Protein AF-A0A0S9CKX1-F1 (afdb_monomer_lite)

pLDDT: mean 71.21, std 26.25, range [28.31, 98.19]

Secondary structure (DSSP, 8-state):
---GGGG--S-TT--TT--S-EEEEEEEE--TTEEEEEEEEEE--EEEEPPPTT----EEE--EEEEEEEEEEEEETTEEEEEEE--TT-PPEEEEESSTTSEEEEEPPP--EEEEEEE----SS--------------------------------------------------

Radius of gyration: 24.84 Å; chains: 1; bounding box: 50×32×71 Å

Structure (mmCIF, N/CA/C/O backbone):
data_AF-A0A0S9CKX1-F1
#
_entry.id   AF-A0A0S9CKX1-F1
#
loop_
_atom_site.group_PDB
_atom_site.id
_atom_site.type_symbol
_atom_site.label_atom_id
_atom_site.label_alt_id
_atom_site.label_comp_id
_atom_site.label_asym_id
_atom_site.label_entity_id
_atom_site.label_seq_id
_atom_site.pdbx_PDB_ins_code
_atom_site.Cartn_x
_atom_site.Cartn_y
_atom_site.Cartn_z
_atom_site.occupancy
_atom_site.B_iso_or_equiv
_atom_site.auth_seq_id
_atom_site.auth_comp_id
_atom_site.auth_asym_id
_atom_site.auth_atom_id
_atom_site.pdbx_PDB_model_num
ATOM 1 N N . MET A 1 1 ? -3.443 -0.792 -23.892 1.00 41.38 1 MET A N 1
ATOM 2 C CA . MET A 1 1 ? -2.728 -0.744 -22.600 1.00 41.38 1 MET A CA 1
ATOM 3 C C . MET A 1 1 ? -1.331 -0.224 -22.899 1.00 41.38 1 MET A C 1
ATOM 5 O O . MET A 1 1 ? -0.577 -0.918 -23.564 1.00 41.38 1 MET A O 1
ATOM 9 N N . VAL A 1 2 ? -1.043 1.040 -22.588 1.00 37.69 2 VAL A N 1
ATOM 10 C CA . VAL A 1 2 ? 0.274 1.639 -22.865 1.00 37.69 2 VAL A CA 1
ATOM 11 C C . VAL A 1 2 ? 1.212 1.205 -21.734 1.00 37.69 2 VAL A C 1
ATOM 13 O O . VAL A 1 2 ? 0.829 1.389 -20.577 1.00 37.69 2 VAL A O 1
ATOM 16 N N . PRO A 1 3 ? 2.386 0.607 -22.008 1.00 50.31 3 PRO A N 1
ATOM 17 C CA . PRO A 1 3 ? 3.330 0.259 -20.951 1.00 50.31 3 PRO A CA 1
ATOM 18 C C . PRO A 1 3 ? 3.722 1.536 -20.203 1.00 50.31 3 PRO A C 1
ATOM 20 O O . PRO A 1 3 ? 4.091 2.535 -20.821 1.00 50.31 3 PRO A O 1
ATOM 23 N N . ALA A 1 4 ? 3.613 1.528 -18.874 1.00 52.41 4 ALA A N 1
ATOM 24 C CA . ALA A 1 4 ? 3.772 2.724 -18.051 1.00 52.41 4 ALA A CA 1
ATOM 25 C C . ALA A 1 4 ? 5.171 3.368 -18.176 1.00 52.41 4 ALA A C 1
ATOM 27 O O . ALA A 1 4 ? 5.294 4.573 -17.946 1.00 52.41 4 ALA A O 1
ATOM 28 N N . ALA A 1 5 ? 6.185 2.620 -18.644 1.00 53.00 5 ALA A N 1
ATOM 29 C CA . ALA A 1 5 ? 7.501 3.163 -18.986 1.00 53.00 5 ALA A CA 1
ATOM 30 C C . ALA A 1 5 ? 7.530 4.115 -20.189 1.00 53.00 5 ALA A C 1
ATOM 32 O O . ALA A 1 5 ? 8.482 4.881 -20.326 1.00 53.00 5 ALA A O 1
ATOM 33 N N . ALA A 1 6 ? 6.482 4.158 -21.016 1.00 49.47 6 ALA A N 1
ATOM 34 C CA . ALA A 1 6 ? 6.369 5.154 -22.082 1.00 49.47 6 ALA A CA 1
ATOM 35 C C . ALA A 1 6 ? 6.191 6.591 -21.546 1.00 49.47 6 ALA A C 1
ATOM 37 O O . ALA A 1 6 ? 6.355 7.549 -22.297 1.00 49.47 6 ALA A O 1
ATOM 38 N N . ASN A 1 7 ? 5.895 6.761 -20.248 1.00 48.97 7 ASN A N 1
ATOM 39 C CA . ASN A 1 7 ? 5.789 8.077 -19.611 1.00 48.97 7 ASN A CA 1
ATOM 40 C C . ASN A 1 7 ? 7.145 8.667 -19.177 1.00 48.97 7 ASN A C 1
ATOM 42 O O . ASN A 1 7 ? 7.184 9.832 -18.773 1.00 48.97 7 ASN A O 1
ATOM 46 N N . PHE A 1 8 ? 8.257 7.927 -19.313 1.00 59.06 8 PHE A N 1
ATOM 47 C CA . PHE A 1 8 ? 9.616 8.497 -19.280 1.00 59.06 8 PHE A CA 1
ATOM 48 C C . PHE A 1 8 ? 9.973 9.041 -20.659 1.00 59.06 8 PHE A C 1
ATOM 50 O O . PHE A 1 8 ? 10.946 8.623 -21.284 1.00 59.06 8 PHE A O 1
ATOM 57 N N . ALA A 1 9 ? 9.153 9.955 -21.172 1.00 44.75 9 ALA A N 1
ATOM 58 C CA . ALA A 1 9 ? 9.460 10.670 -22.397 1.00 44.75 9 ALA A CA 1
ATOM 59 C C . ALA A 1 9 ? 10.650 11.620 -22.152 1.00 44.75 9 ALA A C 1
ATOM 61 O O . ALA A 1 9 ? 10.478 12.787 -21.823 1.00 44.75 9 ALA A O 1
ATOM 62 N N . GLY A 1 10 ? 11.862 11.068 -22.269 1.00 45.47 10 GLY A N 1
ATOM 63 C CA . GLY A 1 10 ? 13.012 11.681 -22.934 1.00 45.47 10 GLY A CA 1
ATOM 64 C C . GLY A 1 10 ? 13.430 13.089 -22.510 1.00 45.47 10 GLY A C 1
ATOM 65 O O . GLY A 1 10 ? 13.439 13.988 -23.343 1.00 45.47 10 GLY A O 1
ATOM 66 N N . GLY A 1 11 ? 13.883 13.264 -21.270 1.00 50.59 11 GLY A N 1
ATOM 67 C CA . GLY A 1 11 ? 14.619 14.458 -20.846 1.00 50.59 11 GLY A CA 1
ATOM 68 C C . GLY A 1 11 ? 15.862 14.074 -20.051 1.00 50.59 11 GLY A C 1
ATOM 69 O O . GLY A 1 11 ? 15.882 13.026 -19.413 1.00 50.59 11 GLY A O 1
ATOM 70 N N . ARG A 1 12 ? 16.891 14.927 -20.054 1.00 53.19 12 ARG A N 1
ATOM 71 C CA . ARG A 1 12 ? 18.154 14.768 -19.300 1.00 53.19 12 ARG A CA 1
ATOM 72 C C . ARG A 1 12 ? 17.971 14.775 -17.763 1.00 53.19 12 ARG A C 1
ATOM 74 O O . ARG A 1 12 ? 18.962 14.780 -17.043 1.00 53.19 12 ARG A O 1
ATOM 81 N N . ASP A 1 13 ? 16.727 14.699 -17.289 1.00 61.84 13 ASP A N 1
ATOM 82 C CA . ASP A 1 13 ? 16.288 15.038 -15.933 1.00 61.84 13 ASP A CA 1
ATOM 83 C C . ASP A 1 13 ? 15.559 13.880 -15.221 1.00 61.84 13 ASP A C 1
ATOM 85 O O . ASP A 1 13 ? 14.983 14.063 -14.152 1.00 61.84 13 ASP A O 1
ATOM 89 N N . THR A 1 14 ? 15.543 12.668 -15.789 1.00 72.44 14 THR A N 1
ATOM 90 C CA . THR A 1 14 ? 14.959 11.503 -15.101 1.00 72.44 14 THR A CA 1
ATOM 91 C C . THR A 1 14 ? 15.923 10.968 -14.045 1.00 72.44 14 THR A C 1
ATOM 93 O O . THR A 1 14 ? 16.964 10.400 -14.388 1.00 72.44 14 THR A O 1
ATOM 96 N N . LEU A 1 15 ? 15.563 11.114 -12.770 1.00 81.31 15 LEU A N 1
ATOM 97 C CA . LEU A 1 15 ? 16.312 10.550 -11.650 1.00 81.31 15 LEU A CA 1
ATOM 98 C C . LEU A 1 15 ? 15.920 9.076 -11.429 1.00 81.31 15 LEU A C 1
ATOM 100 O O . LEU A 1 15 ? 14.732 8.783 -11.258 1.00 81.31 15 LEU A O 1
ATOM 104 N N . PRO A 1 16 ? 16.888 8.140 -11.402 1.00 86.19 16 PRO A N 1
ATOM 105 C CA . PRO A 1 16 ? 16.621 6.751 -11.049 1.00 86.19 16 PRO A CA 1
ATOM 106 C C . PRO A 1 16 ? 16.014 6.619 -9.650 1.00 86.19 16 PRO A C 1
ATOM 108 O O . PRO A 1 16 ? 16.373 7.352 -8.732 1.00 86.19 16 PRO A O 1
ATOM 111 N N . GLY A 1 17 ? 15.096 5.670 -9.486 1.00 85.50 17 GLY A N 1
ATOM 112 C CA . GLY A 1 17 ? 14.410 5.404 -8.222 1.00 85.50 17 GLY A CA 1
ATOM 113 C C . GLY A 1 17 ? 13.284 6.388 -7.886 1.00 85.50 17 GLY A C 1
ATOM 114 O O . GLY A 1 17 ? 12.612 6.206 -6.870 1.00 85.50 17 GLY A O 1
ATOM 115 N N . VAL A 1 18 ? 13.006 7.388 -8.731 1.00 86.81 18 VAL A N 1
ATOM 116 C CA . VAL A 1 18 ? 11.965 8.398 -8.480 1.00 86.81 18 VAL A CA 1
ATOM 117 C C . VAL A 1 18 ? 10.840 8.282 -9.505 1.00 86.81 18 VAL A C 1
ATOM 119 O O . VAL A 1 18 ? 11.072 8.262 -10.713 1.00 86.81 18 VAL A O 1
ATOM 122 N N . SER A 1 19 ? 9.604 8.210 -9.016 1.00 86.50 19 SER A N 1
ATOM 123 C CA . SER A 1 19 ? 8.413 8.202 -9.867 1.00 86.50 19 SER A CA 1
ATOM 124 C C . SER A 1 19 ? 7.926 9.606 -10.136 1.00 86.50 19 SER A C 1
ATOM 126 O O . SER A 1 19 ? 7.945 10.455 -9.251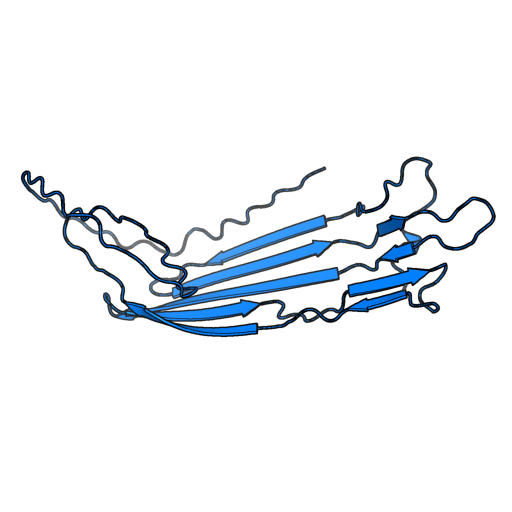 1.00 86.50 19 SER A O 1
ATOM 128 N N . LYS A 1 20 ? 7.407 9.822 -11.346 1.00 84.75 20 LYS A N 1
ATOM 129 C CA . LYS A 1 20 ? 6.845 11.115 -11.747 1.00 84.75 20 LYS A CA 1
ATOM 130 C C . LYS A 1 20 ? 5.623 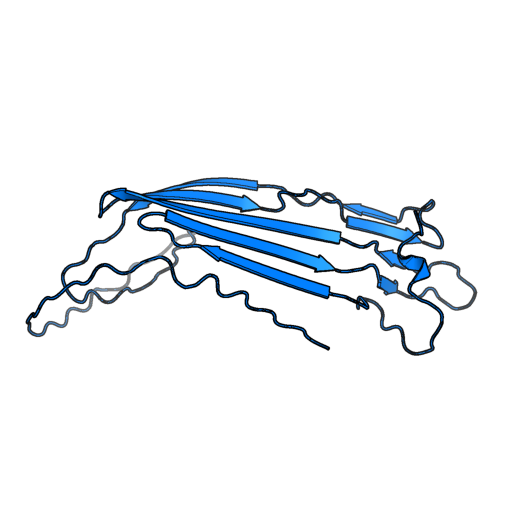11.508 -10.911 1.00 84.75 20 LYS A C 1
ATOM 132 O O . LYS A 1 20 ? 5.418 12.680 -10.632 1.00 84.75 20 LYS A O 1
ATOM 137 N N . TYR A 1 21 ? 4.816 10.520 -10.532 1.00 87.56 21 TYR A N 1
ATOM 138 C CA . TYR A 1 21 ? 3.643 10.690 -9.679 1.00 87.56 21 TYR A CA 1
ATOM 139 C C . TYR A 1 21 ? 3.665 9.668 -8.548 1.00 87.56 21 TYR A C 1
ATOM 141 O O . TYR A 1 21 ? 3.832 8.469 -8.805 1.00 87.56 21 TYR A O 1
ATOM 149 N N . SER A 1 22 ? 3.447 10.146 -7.329 1.00 90.25 22 SER A N 1
ATOM 150 C CA . SER A 1 22 ? 3.253 9.335 -6.130 1.00 90.25 22 SER A CA 1
ATOM 151 C C . SER A 1 22 ? 2.120 9.949 -5.316 1.00 90.25 22 SER A C 1
ATOM 153 O O . SER A 1 22 ? 2.037 11.171 -5.208 1.00 90.25 22 SER A O 1
ATOM 155 N N . PHE A 1 23 ? 1.243 9.111 -4.773 1.00 92.44 23 PHE A N 1
ATOM 156 C CA . PHE A 1 23 ? 0.097 9.533 -3.977 1.00 92.44 23 PHE A CA 1
ATOM 157 C C . PHE A 1 23 ? 0.010 8.692 -2.706 1.00 92.44 23 PHE A C 1
ATOM 159 O O . PHE A 1 23 ? 0.206 7.477 -2.739 1.00 92.44 23 PHE A O 1
ATOM 166 N N . ASP A 1 24 ? -0.320 9.350 -1.603 1.00 95.06 24 ASP A N 1
ATOM 167 C CA . ASP A 1 24 ? -0.664 8.731 -0.329 1.00 95.06 24 ASP A CA 1
ATOM 168 C C . ASP A 1 24 ? -2.049 9.249 0.055 1.00 95.06 24 ASP A C 1
ATOM 170 O O . ASP A 1 24 ? -2.264 10.458 0.163 1.00 95.06 24 ASP A O 1
ATOM 174 N N . VAL A 1 25 ? -3.012 8.337 0.150 1.00 97.00 25 VAL A N 1
ATOM 175 C CA . VAL A 1 25 ? -4.401 8.662 0.455 1.00 97.00 25 VAL A CA 1
ATOM 176 C C . VAL A 1 25 ? -4.806 7.904 1.702 1.00 97.00 25 VAL A C 1
ATOM 178 O O . VAL A 1 25 ? -4.915 6.679 1.684 1.00 97.00 25 VAL A O 1
ATOM 181 N N . ILE A 1 26 ? -5.091 8.640 2.774 1.00 97.50 26 ILE A N 1
ATOM 182 C CA . ILE A 1 26 ? -5.569 8.068 4.032 1.00 97.50 26 ILE A CA 1
ATOM 183 C C . ILE A 1 26 ? -6.985 8.564 4.300 1.00 97.50 26 ILE A C 1
ATOM 185 O O . ILE A 1 26 ? -7.251 9.766 4.324 1.00 97.50 26 ILE A O 1
ATOM 189 N N . GLY A 1 27 ? -7.888 7.614 4.514 1.00 96.56 27 GLY A N 1
ATOM 190 C CA . GLY A 1 27 ? -9.230 7.845 5.022 1.00 96.56 27 GLY A CA 1
ATOM 191 C C . GLY A 1 27 ? -9.331 7.366 6.463 1.00 96.56 27 GLY A C 1
ATOM 192 O O . GLY A 1 27 ? -8.877 6.270 6.786 1.00 96.56 27 GLY A O 1
ATOM 193 N N . LEU A 1 28 ? -9.944 8.179 7.318 1.00 96.75 28 LEU A N 1
ATOM 194 C CA . LEU A 1 28 ? -10.298 7.817 8.686 1.00 96.75 28 LEU A CA 1
ATOM 195 C C . LEU A 1 28 ? -11.770 8.157 8.911 1.00 96.75 28 LEU A C 1
ATOM 197 O O . LEU A 1 28 ? -12.228 9.242 8.543 1.00 96.75 28 LEU A O 1
ATOM 201 N N . CYS A 1 29 ? -12.506 7.228 9.504 1.00 93.75 29 CYS A N 1
ATOM 202 C CA . CYS A 1 29 ? -13.899 7.396 9.881 1.00 93.75 29 CYS A CA 1
ATOM 203 C C . CYS A 1 29 ? -14.108 6.841 11.286 1.00 93.75 29 CYS A C 1
ATOM 205 O O . CYS A 1 29 ? -13.738 5.704 11.558 1.00 93.75 29 CYS A O 1
ATOM 207 N N . GLU A 1 30 ? -14.754 7.620 12.150 1.00 95.69 30 GLU A N 1
ATOM 208 C CA . GLU A 1 30 ? -15.022 7.233 13.542 1.00 95.69 30 GLU A CA 1
ATOM 209 C C . GLU A 1 30 ? -16.516 7.376 13.876 1.00 95.69 30 GLU A C 1
ATOM 211 O O . GLU A 1 30 ? -16.927 8.311 14.572 1.00 95.69 30 GLU A O 1
ATOM 216 N N . PRO A 1 31 ? -17.392 6.527 13.304 1.00 90.81 31 PRO A N 1
ATOM 217 C CA . PRO A 1 31 ? -18.810 6.578 13.616 1.00 90.81 31 PRO A CA 1
ATOM 218 C C . PRO A 1 31 ? -19.109 5.865 14.944 1.00 90.81 31 PRO A C 1
ATOM 220 O O . PRO A 1 31 ? -19.153 4.637 15.021 1.00 90.81 31 PRO A O 1
ATOM 223 N N . GLY A 1 32 ? -19.401 6.649 15.985 1.00 92.69 32 GLY A N 1
ATOM 224 C CA . GLY A 1 32 ? -19.864 6.132 17.275 1.00 92.69 32 GLY A CA 1
ATOM 225 C C . GLY A 1 32 ? -18.828 5.205 17.931 1.00 92.69 32 GLY A C 1
ATOM 226 O O . GLY A 1 32 ? -17.729 5.669 18.217 1.00 92.69 32 GLY A O 1
ATOM 227 N N . PRO A 1 33 ? -19.149 3.923 18.197 1.00 94.56 33 PRO A N 1
ATOM 228 C CA . PRO A 1 33 ? -18.215 2.975 18.810 1.00 94.56 33 PRO A CA 1
ATOM 229 C C . PRO A 1 33 ? -17.189 2.382 17.830 1.00 94.56 33 PRO A C 1
ATOM 231 O O . PRO A 1 33 ? -16.350 1.590 18.254 1.00 94.56 33 PRO A O 1
ATOM 234 N N . ALA A 1 34 ? -17.267 2.700 16.534 1.00 94.62 34 ALA A N 1
ATOM 235 C CA . ALA A 1 34 ? -16.381 2.153 15.512 1.00 94.62 34 ALA A CA 1
ATOM 236 C C . ALA A 1 34 ? -15.307 3.163 15.089 1.00 94.62 34 ALA A C 1
ATOM 238 O O . ALA A 1 34 ? -15.585 4.356 14.976 1.00 94.62 34 ALA A O 1
ATOM 239 N N . SER A 1 35 ? -14.112 2.669 14.767 1.00 96.44 35 SER A N 1
ATOM 240 C CA . SER A 1 35 ? -13.060 3.417 14.073 1.00 96.44 35 SER A CA 1
ATOM 241 C C . SER A 1 35 ? -12.573 2.600 12.883 1.00 96.44 35 SER A C 1
ATOM 243 O O . SER A 1 35 ? -12.375 1.393 12.987 1.00 96.44 35 SER A O 1
ATOM 245 N N . VAL A 1 36 ? -12.425 3.233 11.726 1.00 97.44 36 VAL A N 1
ATOM 246 C CA . VAL A 1 36 ? -11.958 2.595 10.494 1.00 97.44 36 VAL A CA 1
ATOM 247 C C . VAL A 1 36 ? -10.953 3.509 9.819 1.00 97.44 36 VAL A C 1
ATOM 249 O O . VAL A 1 36 ? -11.235 4.679 9.561 1.00 97.44 36 VAL A O 1
ATOM 252 N N . ARG A 1 37 ? -9.797 2.951 9.475 1.00 97.81 37 ARG A N 1
ATOM 253 C CA . ARG A 1 37 ? -8.731 3.587 8.714 1.00 97.81 37 ARG A CA 1
ATOM 254 C C . ARG A 1 37 ? -8.439 2.784 7.456 1.00 97.81 37 ARG A C 1
ATOM 256 O O . ARG A 1 37 ? -8.230 1.576 7.508 1.00 97.81 37 ARG A O 1
ATOM 263 N N . LEU A 1 38 ? -8.356 3.487 6.337 1.00 97.62 38 LEU A N 1
ATOM 264 C CA . LEU A 1 38 ? -7.881 2.972 5.060 1.00 97.62 38 LEU A CA 1
ATOM 265 C C . LEU A 1 38 ? -6.685 3.805 4.620 1.00 97.62 38 LEU A C 1
ATOM 267 O O . LEU A 1 38 ? -6.749 5.031 4.663 1.00 97.62 38 LEU A O 1
A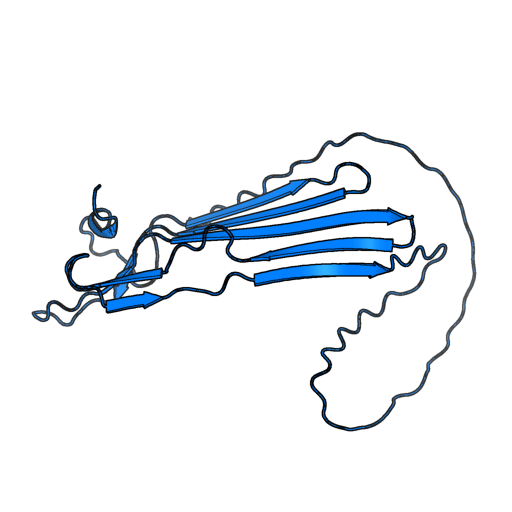TOM 271 N N . ALA A 1 39 ? -5.608 3.158 4.195 1.00 98.12 39 ALA A N 1
ATOM 272 C CA . ALA A 1 39 ? -4.422 3.825 3.670 1.00 98.12 39 ALA A CA 1
ATOM 273 C C . ALA A 1 39 ? -4.072 3.234 2.306 1.00 98.12 39 ALA A C 1
ATOM 275 O O . ALA A 1 39 ? -3.852 2.031 2.194 1.00 98.12 39 ALA A O 1
ATOM 276 N N . TYR A 1 40 ? -4.050 4.069 1.269 1.00 96.62 40 TYR A N 1
ATOM 277 C CA . TYR A 1 40 ? -3.674 3.684 -0.082 1.00 96.62 40 TYR A CA 1
ATOM 278 C C . TYR A 1 40 ? -2.436 4.448 -0.535 1.00 96.62 40 TYR A C 1
ATOM 280 O O . TYR A 1 40 ? -2.470 5.664 -0.722 1.00 96.62 40 TYR A O 1
ATOM 288 N N . ASN A 1 41 ? -1.355 3.714 -0.766 1.00 95.81 41 ASN A N 1
ATOM 289 C CA . ASN A 1 41 ? -0.118 4.242 -1.314 1.00 95.81 41 ASN A CA 1
ATOM 290 C C . ASN A 1 41 ? -0.004 3.833 -2.773 1.00 95.81 41 ASN A C 1
ATOM 292 O O . ASN A 1 41 ? -0.047 2.647 -3.089 1.00 95.81 41 ASN A O 1
ATOM 296 N N . TYR A 1 42 ? 0.179 4.800 -3.662 1.00 94.56 42 TYR A N 1
ATOM 297 C CA . TYR A 1 42 ? 0.386 4.557 -5.080 1.00 94.56 42 TYR A CA 1
ATOM 298 C C . TYR A 1 42 ? 1.643 5.249 -5.572 1.00 94.56 42 TYR A C 1
ATOM 300 O O . TYR A 1 42 ? 1.922 6.403 -5.247 1.00 94.56 42 TYR A O 1
ATOM 308 N N . ARG A 1 43 ? 2.357 4.558 -6.449 1.00 92.12 43 ARG A N 1
ATOM 309 C CA . ARG A 1 43 ? 3.513 5.090 -7.145 1.00 92.12 43 ARG A CA 1
ATOM 310 C C . ARG A 1 43 ? 3.416 4.707 -8.613 1.00 92.12 43 ARG A C 1
ATOM 312 O O . ARG A 1 43 ? 3.232 3.540 -8.951 1.00 92.12 43 ARG A O 1
ATOM 319 N N . SER A 1 44 ? 3.524 5.699 -9.492 1.00 90.12 44 SER A N 1
ATOM 320 C CA . SER A 1 44 ? 3.626 5.456 -10.935 1.00 90.12 44 SER A CA 1
ATOM 321 C C . SER A 1 44 ? 4.935 4.739 -11.271 1.00 90.12 44 SER A C 1
ATOM 323 O O . SER A 1 44 ? 5.829 4.652 -10.433 1.00 90.12 44 SER A O 1
ATOM 325 N N . ALA A 1 45 ? 5.060 4.227 -12.493 1.00 89.25 45 ALA A N 1
ATOM 326 C CA . ALA A 1 45 ? 6.303 3.621 -12.955 1.00 89.25 45 ALA A CA 1
ATOM 327 C C . ALA A 1 45 ? 7.509 4.558 -12.746 1.00 89.25 45 ALA A C 1
ATOM 329 O O . ALA A 1 45 ? 7.361 5.785 -12.661 1.00 89.25 45 ALA A O 1
ATOM 330 N N . ASN A 1 46 ? 8.715 3.998 -12.792 1.00 87.31 46 ASN A N 1
ATOM 331 C CA . ASN A 1 46 ? 9.969 4.756 -12.804 1.00 87.31 46 ASN A CA 1
ATOM 332 C C . ASN A 1 46 ? 11.088 4.005 -13.533 1.00 87.31 46 ASN A C 1
ATOM 334 O O . ASN A 1 46 ? 11.015 2.799 -13.764 1.00 87.31 46 ASN A O 1
ATOM 338 N N . VAL A 1 47 ? 12.164 4.730 -13.830 1.00 88.94 47 VAL A N 1
ATOM 339 C CA . VAL A 1 47 ? 13.470 4.127 -14.111 1.00 88.94 47 VAL A CA 1
ATOM 340 C C . VAL A 1 47 ? 14.116 3.781 -12.772 1.00 88.94 47 VAL A C 1
ATOM 342 O O . VAL A 1 47 ? 14.176 4.639 -11.894 1.00 88.94 47 VAL A O 1
ATOM 345 N N . ASP A 1 48 ? 14.599 2.556 -12.590 1.00 87.06 48 ASP A N 1
ATOM 346 C CA . ASP A 1 48 ? 15.331 2.157 -11.375 1.00 87.06 48 ASP A CA 1
ATOM 347 C C . ASP A 1 48 ? 16.836 2.356 -11.516 1.00 87.06 48 ASP A C 1
ATOM 349 O O . ASP A 1 48 ? 17.526 2.643 -10.542 1.00 87.06 48 ASP A O 1
ATOM 353 N N . GLY A 1 49 ? 17.355 2.230 -12.737 1.00 84.62 49 GLY A N 1
ATOM 354 C CA . GLY A 1 49 ? 18.773 2.404 -13.016 1.00 84.62 49 GLY A CA 1
ATOM 355 C C . GLY A 1 49 ? 19.069 2.400 -14.507 1.00 84.62 49 GLY A C 1
ATOM 356 O O . GLY A 1 49 ? 18.423 1.691 -15.280 1.00 84.62 49 GLY A O 1
ATOM 357 N N . PHE A 1 50 ? 20.063 3.189 -14.907 1.00 83.00 50 PHE A N 1
ATOM 358 C CA . PHE A 1 50 ? 20.542 3.223 -16.284 1.00 83.00 50 PHE A CA 1
ATOM 359 C C . PHE A 1 50 ? 21.593 2.141 -16.524 1.00 83.00 50 PHE A C 1
ATOM 361 O O . PHE A 1 50 ? 22.491 1.938 -15.708 1.00 83.00 50 PHE A O 1
ATOM 368 N N . GLY A 1 51 ? 21.499 1.472 -17.674 1.00 76.12 51 GLY A N 1
ATOM 369 C CA . GLY A 1 51 ? 22.584 0.630 -18.167 1.00 76.12 51 GLY A CA 1
ATOM 370 C C . GLY A 1 51 ? 23.802 1.453 -18.596 1.00 76.12 51 GLY A C 1
ATOM 371 O O . GLY A 1 51 ? 23.699 2.652 -18.871 1.00 76.12 51 GLY A O 1
ATOM 372 N N . ALA A 1 52 ? 24.965 0.804 -18.686 1.00 75.12 52 ALA A N 1
ATOM 373 C CA . ALA A 1 52 ? 26.148 1.418 -19.285 1.00 75.12 52 ALA A CA 1
ATOM 374 C C . ALA A 1 52 ? 25.872 1.814 -20.749 1.00 75.12 52 ALA A C 1
ATOM 376 O O . ALA A 1 52 ? 25.068 1.185 -21.439 1.00 75.12 52 ALA A O 1
ATOM 377 N N . ARG A 1 53 ? 26.549 2.854 -21.256 1.00 66.81 53 ARG A N 1
ATOM 378 C CA . ARG A 1 53 ? 26.373 3.293 -22.653 1.00 66.81 53 ARG A CA 1
ATOM 379 C C . ARG A 1 53 ? 26.685 2.135 -23.608 1.00 66.81 53 ARG A C 1
ATOM 381 O O . ARG A 1 53 ? 27.742 1.525 -23.507 1.00 66.81 53 ARG A O 1
ATOM 388 N N . GLY A 1 54 ? 25.760 1.840 -24.522 1.00 66.88 54 GLY A N 1
ATOM 389 C CA . GLY A 1 54 ? 25.871 0.717 -25.465 1.00 66.88 54 GLY A CA 1
ATOM 390 C C . GLY A 1 54 ? 25.401 -0.635 -24.915 1.00 66.88 54 GLY A C 1
ATOM 391 O O . GLY A 1 54 ? 25.300 -1.595 -25.673 1.00 66.88 54 GLY A O 1
ATOM 392 N N . VAL A 1 55 ? 25.047 -0.710 -23.629 1.00 71.50 55 VAL A N 1
ATOM 393 C CA . VAL A 1 55 ? 24.520 -1.910 -22.978 1.00 71.50 55 VAL A CA 1
ATOM 394 C C . VAL A 1 55 ? 23.058 -1.657 -22.616 1.00 71.50 55 VAL A C 1
ATOM 396 O O . VAL A 1 55 ? 22.725 -0.831 -21.770 1.00 71.50 55 VAL A O 1
ATOM 399 N N . PHE A 1 56 ? 22.150 -2.354 -23.292 1.00 68.62 56 PHE A N 1
ATOM 400 C CA . PHE A 1 56 ? 20.706 -2.171 -23.133 1.00 68.62 56 PHE A CA 1
ATOM 401 C C . PHE A 1 56 ? 20.169 -2.848 -21.855 1.00 68.62 56 PHE A C 1
ATOM 403 O O . PHE A 1 56 ? 19.394 -3.801 -21.934 1.00 68.62 56 PHE A O 1
ATOM 410 N N . THR A 1 57 ? 20.597 -2.379 -20.684 1.00 82.06 57 THR A N 1
ATOM 411 C CA . THR A 1 57 ? 20.245 -2.949 -19.367 1.00 82.06 57 THR A CA 1
ATOM 412 C C . THR A 1 57 ? 19.550 -1.951 -18.445 1.00 82.06 57 THR A C 1
ATOM 414 O O . THR A 1 57 ? 19.508 -2.169 -17.238 1.00 82.06 57 THR A O 1
ATOM 417 N N . THR A 1 58 ? 19.015 -0.851 -18.983 1.00 84.44 58 THR A N 1
ATOM 418 C CA . THR A 1 58 ? 18.182 0.070 -18.198 1.00 84.44 58 THR A CA 1
ATOM 419 C C . THR A 1 58 ? 16.992 -0.688 -17.619 1.00 84.44 58 THR A C 1
ATOM 421 O O . THR A 1 58 ? 16.291 -1.396 -18.349 1.00 84.44 58 THR A O 1
ATOM 424 N N . VAL A 1 59 ? 16.803 -0.543 -16.309 1.00 87.94 59 VAL A N 1
ATOM 425 C CA . VAL A 1 59 ? 15.763 -1.222 -15.537 1.00 87.94 59 VAL A CA 1
ATOM 426 C C . VAL A 1 59 ? 14.615 -0.256 -15.298 1.00 87.94 59 VAL A C 1
ATOM 428 O O . VAL A 1 59 ? 14.830 0.897 -14.912 1.00 87.94 59 VAL A O 1
ATOM 431 N N . TYR A 1 60 ? 13.403 -0.747 -15.512 1.00 88.12 60 TYR A N 1
ATOM 432 C CA . TYR A 1 60 ? 12.161 -0.032 -15.268 1.00 88.12 60 TYR A CA 1
ATOM 433 C C . TYR A 1 60 ? 11.324 -0.805 -14.260 1.00 88.12 60 TYR A C 1
ATOM 435 O O . TYR A 1 60 ? 11.273 -2.032 -14.317 1.00 88.12 60 TYR A O 1
ATOM 443 N N . SER A 1 61 ? 10.627 -0.073 -13.403 1.00 91.12 61 SER A N 1
ATOM 444 C CA . SER A 1 61 ? 9.575 -0.583 -12.530 1.00 91.12 61 SER A CA 1
ATOM 445 C C . SER A 1 61 ? 8.222 -0.117 -13.033 1.00 91.12 61 SER A C 1
ATOM 447 O O . SER A 1 61 ? 8.071 1.050 -13.405 1.00 91.12 61 SER A O 1
ATOM 449 N N . ASP A 1 62 ? 7.229 -0.999 -13.002 1.00 91.56 62 ASP A N 1
ATOM 450 C CA . ASP A 1 62 ? 5.844 -0.624 -13.267 1.00 91.56 62 ASP A CA 1
ATOM 451 C C . ASP A 1 62 ? 5.217 0.145 -12.101 1.00 91.56 62 ASP A C 1
ATOM 453 O O . ASP A 1 62 ? 5.742 0.218 -10.988 1.00 91.56 62 ASP A O 1
ATOM 457 N N . ALA A 1 63 ? 4.062 0.748 -12.384 1.00 92.31 63 ALA A N 1
ATOM 458 C CA . ALA A 1 63 ? 3.248 1.366 -11.354 1.00 92.31 63 ALA A CA 1
ATOM 459 C C . ALA A 1 63 ? 2.741 0.310 -10.362 1.00 92.31 63 ALA A C 1
ATOM 461 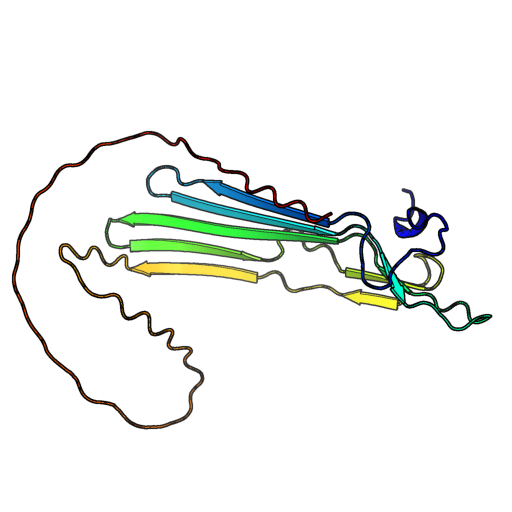O O . ALA A 1 63 ? 2.318 -0.777 -10.758 1.00 92.31 63 ALA A O 1
ATOM 462 N N . VAL A 1 64 ? 2.735 0.652 -9.077 1.00 93.94 64 VAL A N 1
ATOM 463 C CA . VAL A 1 64 ? 2.297 -0.240 -8.001 1.00 93.94 64 VAL A CA 1
ATOM 464 C C . VAL A 1 64 ? 1.482 0.533 -6.971 1.00 93.94 64 VAL A C 1
ATOM 466 O O . VAL A 1 64 ? 1.722 1.716 -6.720 1.00 93.94 64 VAL A O 1
ATOM 469 N N . GLY A 1 65 ? 0.497 -0.147 -6.388 1.00 95.06 65 GLY A N 1
ATOM 470 C CA . GLY A 1 65 ? -0.346 0.380 -5.323 1.00 95.06 65 GLY A CA 1
ATOM 471 C C . GLY A 1 65 ? -0.496 -0.616 -4.176 1.00 95.06 65 GLY A C 1
ATOM 472 O O . GLY A 1 65 ? -0.509 -1.828 -4.405 1.00 95.06 65 GLY A O 1
ATOM 473 N N . ARG A 1 66 ? -0.621 -0.101 -2.952 1.00 96.88 66 ARG A N 1
ATOM 474 C CA . ARG A 1 66 ? -0.799 -0.858 -1.705 1.00 96.88 66 ARG A CA 1
ATOM 475 C C . ARG A 1 66 ? -1.964 -0.272 -0.925 1.00 96.88 66 ARG A C 1
ATOM 477 O O . ARG A 1 66 ? -2.016 0.938 -0.756 1.00 96.88 66 ARG A O 1
ATOM 484 N N . LEU A 1 67 ? -2.890 -1.127 -0.491 1.00 97.56 67 LEU A N 1
ATOM 485 C CA . LEU A 1 67 ? -4.044 -0.743 0.322 1.00 97.56 67 LEU A CA 1
ATOM 486 C C . LEU A 1 67 ? -4.004 -1.489 1.648 1.00 97.56 67 LEU A C 1
ATOM 488 O O . LEU A 1 67 ? -4.052 -2.720 1.646 1.00 97.56 67 LEU A O 1
ATOM 492 N N . ASP A 1 68 ? -4.013 -0.743 2.740 1.00 98.19 68 ASP A N 1
ATOM 493 C CA . ASP A 1 68 ? -4.078 -1.268 4.096 1.00 98.19 68 ASP A CA 1
ATOM 494 C C . ASP A 1 68 ? -5.372 -0.810 4.779 1.00 98.19 68 ASP A C 1
ATOM 496 O O . ASP A 1 68 ? -5.867 0.297 4.545 1.00 98.19 68 ASP A O 1
ATOM 500 N N . LEU A 1 69 ? -5.919 -1.677 5.626 1.00 98.12 69 LEU A N 1
ATOM 501 C CA . LEU A 1 69 ? -7.123 -1.462 6.420 1.00 98.12 69 LEU A CA 1
ATOM 502 C C . LEU A 1 69 ? -6.794 -1.706 7.891 1.00 98.12 69 LEU A C 1
ATOM 504 O O . LEU A 1 69 ? -6.180 -2.711 8.238 1.00 98.12 69 LEU A O 1
ATOM 508 N N . SER A 1 70 ? -7.286 -0.830 8.754 1.00 98.06 70 SER A N 1
ATOM 509 C CA . SER A 1 70 ? -7.370 -1.067 10.191 1.00 98.06 70 SER A CA 1
ATOM 510 C C . SER A 1 70 ? -8.761 -0.671 10.656 1.00 98.06 70 SER A C 1
ATOM 512 O O . SER A 1 70 ? -9.270 0.377 10.263 1.00 98.06 70 SER A O 1
ATOM 514 N N . ALA A 1 71 ? -9.409 -1.511 11.445 1.00 97.88 71 ALA A N 1
ATOM 515 C CA . ALA A 1 71 ? -10.734 -1.245 11.971 1.00 97.88 71 ALA A CA 1
ATOM 516 C C . ALA A 1 71 ? -10.835 -1.713 13.418 1.00 97.88 71 ALA A C 1
ATOM 518 O O . ALA A 1 71 ? -10.281 -2.744 13.799 1.00 97.88 71 ALA A O 1
ATOM 519 N N . SER A 1 72 ? -11.589 -0.975 14.219 1.00 97.38 72 SER A N 1
ATOM 520 C CA . SER A 1 72 ? -11.929 -1.348 15.579 1.00 97.38 72 SER A CA 1
ATOM 521 C C . SER A 1 72 ? -13.390 -1.057 15.885 1.00 97.38 72 SER A C 1
ATOM 523 O O . SER A 1 72 ? -14.027 -0.195 15.274 1.00 97.38 72 SER A O 1
ATOM 525 N N . TYR A 1 73 ? -13.935 -1.814 16.829 1.00 96.50 73 TYR A N 1
ATOM 526 C CA . TYR A 1 73 ? -15.300 -1.656 17.300 1.00 96.50 73 TYR A CA 1
ATOM 527 C C . TYR A 1 73 ? -15.372 -1.889 18.805 1.00 96.50 73 TYR A C 1
ATOM 529 O O . TYR A 1 73 ? -15.049 -2.978 19.286 1.00 96.50 73 TYR A O 1
ATOM 537 N N . ASN A 1 74 ? -15.833 -0.885 19.544 1.00 96.50 74 ASN A N 1
ATOM 538 C CA . ASN A 1 74 ? -16.053 -0.972 20.982 1.00 96.50 74 ASN A CA 1
ATOM 539 C C . ASN A 1 74 ? -17.337 -1.769 21.240 1.00 96.50 74 ASN A C 1
ATOM 541 O O . ASN A 1 74 ? -18.445 -1.275 21.032 1.00 96.50 74 ASN A O 1
ATOM 545 N N . VAL A 1 75 ? -17.185 -3.021 21.675 1.00 94.38 75 VAL A N 1
ATOM 546 C CA . VAL A 1 75 ? -18.324 -3.894 22.007 1.00 94.38 75 VAL A CA 1
ATOM 547 C C . VAL A 1 75 ? -18.914 -3.494 23.357 1.00 94.38 75 VAL A C 1
ATOM 549 O O . VAL A 1 75 ? -20.126 -3.534 23.536 1.00 94.38 75 VAL A O 1
ATOM 552 N N . HIS A 1 76 ? -18.046 -3.102 24.290 1.00 90.88 76 HIS A N 1
ATOM 553 C CA . HIS A 1 76 ? -18.376 -2.562 25.607 1.00 90.88 76 HIS A CA 1
ATOM 554 C C . HIS A 1 76 ? -17.380 -1.447 25.955 1.00 90.88 76 HIS A C 1
ATOM 556 O O . HIS A 1 76 ? -16.328 -1.337 25.326 1.00 90.88 76 HIS A O 1
ATOM 562 N N . ASP A 1 77 ? -17.653 -0.675 27.010 1.00 88.31 77 ASP A N 1
ATOM 563 C CA . ASP A 1 77 ? -16.774 0.414 27.476 1.00 88.31 77 ASP A CA 1
ATOM 564 C C . ASP A 1 77 ? -15.362 -0.052 27.880 1.00 88.31 77 ASP A C 1
ATOM 566 O O . ASP A 1 77 ? -14.439 0.755 27.983 1.00 88.31 77 ASP A O 1
ATOM 570 N N . ASN A 1 78 ? -15.198 -1.359 28.099 1.00 91.69 78 ASN A N 1
ATOM 571 C CA . ASN A 1 78 ? -13.969 -2.006 28.538 1.00 91.69 78 ASN A CA 1
ATOM 572 C C . ASN A 1 78 ? -13.365 -2.979 27.508 1.00 91.69 78 ASN A C 1
ATOM 574 O O . ASN A 1 78 ? -12.325 -3.573 27.789 1.00 91.69 78 ASN A O 1
ATOM 578 N N . ILE A 1 79 ? -13.991 -3.190 26.342 1.00 93.81 79 ILE A N 1
ATOM 579 C CA . ILE A 1 79 ? -13.522 -4.155 25.333 1.00 93.81 79 ILE A CA 1
ATOM 580 C C . ILE A 1 79 ? -13.790 -3.635 23.917 1.00 93.81 79 ILE A C 1
ATOM 582 O O . ILE A 1 79 ? -14.934 -3.366 23.545 1.00 93.81 79 ILE A O 1
ATOM 586 N N . ALA A 1 80 ? -12.745 -3.630 23.092 1.00 96.19 80 ALA A N 1
ATOM 587 C CA . ALA A 1 80 ? -12.823 -3.442 21.652 1.00 96.19 80 ALA A CA 1
ATOM 588 C C . ALA A 1 80 ? -12.410 -4.708 20.894 1.00 96.19 80 ALA A C 1
ATOM 590 O O . ALA A 1 80 ? -11.520 -5.446 21.314 1.00 96.19 80 ALA A O 1
ATOM 591 N N . LEU A 1 81 ? -13.034 -4.935 19.745 1.00 97.44 81 LEU A N 1
ATOM 592 C CA . LEU A 1 81 ? -12.543 -5.863 18.731 1.00 97.44 81 LEU A CA 1
ATOM 593 C C . LEU A 1 81 ? -11.742 -5.077 17.704 1.00 97.44 81 LEU A C 1
ATOM 595 O O . LEU A 1 81 ? -12.140 -3.972 17.341 1.00 97.44 81 LEU A O 1
ATOM 599 N N . THR A 1 82 ? -10.642 -5.645 17.225 1.00 97.75 82 THR A N 1
ATOM 600 C CA . THR A 1 82 ? -9.799 -5.031 16.198 1.00 97.75 82 THR A CA 1
ATOM 601 C C . THR A 1 82 ? -9.579 -5.985 15.038 1.00 97.75 82 THR A C 1
ATOM 603 O O . THR A 1 82 ? -9.548 -7.205 15.214 1.00 97.75 82 THR A O 1
ATOM 606 N N . VAL A 1 83 ? -9.427 -5.422 13.847 1.00 98.19 83 VAL A N 1
ATOM 607 C CA . VAL A 1 83 ? -9.028 -6.121 12.630 1.00 98.19 83 VAL A CA 1
ATOM 608 C C . VAL A 1 83 ? -8.019 -5.252 11.899 1.00 98.19 83 VAL A C 1
ATOM 610 O O . VAL A 1 83 ? -8.272 -4.074 11.664 1.00 98.19 83 VAL A O 1
ATOM 613 N N . ASP A 1 84 ? -6.914 -5.854 11.483 1.00 98.06 84 ASP A N 1
ATOM 614 C CA . ASP A 1 84 ? -5.909 -5.214 10.643 1.00 98.06 84 ASP A CA 1
ATOM 615 C C . ASP A 1 84 ? -5.657 -6.091 9.425 1.00 98.06 84 ASP A C 1
ATOM 617 O O . ASP A 1 84 ? -5.512 -7.311 9.536 1.00 98.06 84 ASP A O 1
ATOM 621 N N . ALA A 1 85 ? -5.613 -5.473 8.252 1.00 98.06 85 ALA A N 1
ATOM 622 C CA . ALA A 1 85 ? -5.322 -6.150 7.007 1.00 98.06 85 ALA A CA 1
ATOM 623 C C . ALA A 1 85 ? -4.349 -5.329 6.167 1.00 98.06 85 ALA A C 1
ATOM 625 O O . ALA A 1 85 ? -4.553 -4.134 5.958 1.00 98.06 85 ALA A O 1
ATOM 626 N N . THR A 1 86 ? -3.310 -5.979 5.652 1.00 97.81 86 THR A N 1
ATOM 627 C CA . THR A 1 86 ? -2.288 -5.325 4.834 1.00 97.81 86 THR A CA 1
ATOM 628 C C . THR A 1 86 ? -2.327 -5.800 3.391 1.00 97.81 86 THR A C 1
ATOM 630 O O . THR A 1 86 ? -2.620 -6.965 3.089 1.00 97.81 86 THR A O 1
ATOM 633 N N . ASN A 1 87 ? -1.996 -4.881 2.486 1.00 96.31 87 ASN A N 1
ATOM 634 C CA . ASN A 1 87 ? -1.821 -5.125 1.063 1.00 96.31 87 ASN A CA 1
ATOM 635 C C . ASN A 1 87 ? -3.026 -5.831 0.408 1.00 96.31 87 ASN A C 1
ATOM 637 O O . ASN A 1 87 ? -2.877 -6.806 -0.330 1.00 96.31 87 ASN A O 1
ATOM 641 N N . LEU A 1 88 ? -4.236 -5.331 0.664 1.00 95.81 88 LEU A N 1
ATOM 642 C CA . LEU A 1 88 ? -5.502 -5.932 0.228 1.00 95.81 88 LEU A CA 1
ATOM 643 C C . LEU A 1 88 ? -5.644 -6.055 -1.297 1.00 95.81 88 LEU A C 1
ATOM 645 O O . LEU A 1 88 ? -6.299 -6.976 -1.780 1.00 95.81 88 LEU A O 1
ATOM 649 N N . VAL A 1 89 ? -5.019 -5.155 -2.063 1.00 94.56 89 VAL A N 1
ATOM 650 C CA . VAL A 1 89 ? -5.066 -5.175 -3.540 1.00 94.56 89 VAL A CA 1
ATOM 651 C C . VAL A 1 89 ? -4.095 -6.210 -4.124 1.00 94.56 89 VAL A C 1
ATOM 653 O O . VAL A 1 89 ? -4.301 -6.686 -5.236 1.00 94.56 89 VAL A O 1
ATOM 656 N N . ARG A 1 90 ? -3.060 -6.609 -3.367 1.00 94.81 90 ARG A N 1
ATOM 657 C CA . ARG A 1 90 ? -2.113 -7.680 -3.728 1.00 94.81 90 ARG A CA 1
ATOM 658 C C . ARG A 1 90 ? -1.417 -7.483 -5.081 1.00 94.81 90 ARG A C 1
ATOM 660 O O . ARG A 1 90 ? -1.014 -8.455 -5.705 1.00 94.81 90 ARG A O 1
ATOM 667 N N . THR A 1 91 ? -1.229 -6.248 -5.539 1.00 93.50 91 THR A N 1
ATOM 668 C CA . THR A 1 91 ? -0.544 -5.972 -6.812 1.00 93.50 91 THR A CA 1
ATOM 669 C C . THR A 1 91 ? 0.935 -6.361 -6.713 1.00 93.50 91 THR A C 1
ATOM 671 O O . THR A 1 91 ? 1.637 -5.806 -5.870 1.00 93.50 91 THR A O 1
ATOM 674 N N . PRO A 1 92 ? 1.468 -7.294 -7.513 1.00 93.81 92 PRO A N 1
ATOM 675 C CA . PRO A 1 92 ? 2.889 -7.613 -7.448 1.00 93.81 92 PRO A CA 1
ATOM 676 C C . PRO A 1 92 ? 3.727 -6.417 -7.906 1.00 93.81 92 PRO A C 1
ATOM 678 O O . PRO A 1 92 ? 3.339 -5.675 -8.808 1.00 93.81 92 PRO A O 1
ATOM 681 N N . TYR A 1 93 ? 4.896 -6.250 -7.296 1.00 92.62 93 TYR A N 1
ATOM 682 C CA . TYR A 1 93 ? 5.920 -5.389 -7.869 1.00 92.62 93 TYR A CA 1
ATOM 683 C C . TYR A 1 93 ? 6.465 -6.061 -9.131 1.00 92.62 93 TYR A C 1
ATOM 685 O O . TYR A 1 93 ? 6.745 -7.262 -9.117 1.00 92.62 93 TYR A O 1
ATOM 693 N N . HIS A 1 94 ? 6.611 -5.295 -10.207 1.00 93.56 94 HIS A N 1
ATOM 694 C CA . HIS A 1 94 ? 7.078 -5.791 -11.494 1.00 93.56 94 HIS A CA 1
ATOM 695 C C . HIS A 1 94 ? 8.165 -4.863 -12.039 1.00 93.56 94 HIS A C 1
ATOM 697 O O . HIS A 1 94 ? 7.961 -3.652 -12.129 1.00 93.56 94 HIS A O 1
ATOM 703 N N . SER A 1 95 ? 9.314 -5.434 -12.401 1.00 91.88 95 SER A N 1
ATOM 704 C CA . SER A 1 95 ? 10.401 -4.719 -13.072 1.00 91.88 95 SER A CA 1
ATOM 705 C C . SER A 1 95 ? 10.892 -5.472 -14.301 1.00 91.88 95 SER A C 1
ATOM 707 O O . SER A 1 95 ? 10.821 -6.701 -14.362 1.00 91.88 95 SER A O 1
ATOM 709 N N . TYR A 1 96 ? 11.410 -4.743 -15.285 1.00 89.62 96 TYR A N 1
ATOM 710 C CA . TYR A 1 96 ? 11.854 -5.281 -16.571 1.00 89.62 96 TYR A CA 1
ATOM 711 C C . TYR A 1 96 ? 13.027 -4.498 -17.149 1.00 89.62 96 TYR A C 1
ATOM 713 O O . TYR A 1 96 ? 13.329 -3.374 -16.744 1.00 89.62 96 TYR A O 1
ATOM 721 N N . VAL A 1 97 ? 13.685 -5.108 -18.132 1.00 87.81 97 VAL A N 1
ATOM 722 C CA . VAL A 1 97 ? 14.754 -4.483 -18.916 1.00 87.81 97 VAL A CA 1
ATOM 723 C C . VAL A 1 97 ? 14.296 -4.269 -20.348 1.00 87.81 97 VAL A C 1
ATOM 725 O O . VAL A 1 97 ? 13.753 -5.173 -20.968 1.00 87.81 97 VAL A O 1
ATOM 728 N N . LYS A 1 98 ? 14.555 -3.087 -20.909 1.00 76.88 98 LYS A N 1
ATOM 729 C CA . LYS A 1 98 ? 14.126 -2.658 -22.260 1.00 76.88 98 LYS A CA 1
ATOM 730 C C . LYS A 1 98 ? 12.609 -2.582 -22.501 1.00 76.88 98 LYS A C 1
ATOM 732 O O . LYS A 1 98 ? 12.138 -1.561 -22.982 1.00 76.88 98 LYS A O 1
ATOM 737 N N . ASP A 1 99 ? 11.876 -3.661 -22.245 1.00 76.75 99 ASP A N 1
ATOM 738 C CA . ASP A 1 99 ? 10.471 -3.876 -22.593 1.00 76.75 99 ASP A CA 1
ATOM 739 C C . ASP A 1 99 ? 9.832 -4.820 -21.563 1.00 76.75 99 ASP A C 1
ATOM 741 O O . ASP A 1 99 ? 10.506 -5.707 -21.037 1.00 76.75 99 ASP A O 1
ATOM 745 N N . ALA A 1 100 ? 8.533 -4.655 -21.300 1.00 78.31 100 ALA A N 1
ATOM 746 C CA . ALA A 1 100 ? 7.781 -5.450 -20.325 1.00 78.31 100 ALA A CA 1
ATOM 747 C C . ALA A 1 100 ? 7.818 -6.970 -20.592 1.00 78.31 100 ALA A C 1
ATOM 749 O O . ALA A 1 100 ? 7.595 -7.758 -19.678 1.00 78.31 100 ALA A O 1
ATOM 750 N N . ARG A 1 101 ? 8.134 -7.397 -21.823 1.00 84.25 101 ARG A N 1
ATOM 751 C CA . ARG A 1 101 ? 8.330 -8.810 -22.195 1.00 84.25 101 ARG A CA 1
ATOM 752 C C . ARG A 1 101 ? 9.621 -9.429 -21.657 1.00 84.25 101 ARG A C 1
ATOM 754 O O . ARG A 1 101 ? 9.757 -10.648 -21.715 1.00 84.25 101 ARG A O 1
ATOM 761 N N . TYR A 1 102 ? 10.555 -8.626 -21.153 1.00 86.25 102 TYR A N 1
ATOM 762 C CA . TYR A 1 102 ? 11.789 -9.098 -20.524 1.00 86.25 102 TYR A CA 1
ATOM 763 C C . TYR A 1 102 ? 11.754 -8.798 -19.016 1.00 86.25 102 TYR A C 1
ATOM 765 O O . TYR A 1 102 ? 12.428 -7.865 -18.557 1.00 86.25 102 TYR A O 1
ATOM 773 N N . PRO A 1 103 ? 10.948 -9.548 -18.236 1.00 89.62 103 PRO A N 1
ATOM 774 C CA . PRO A 1 103 ? 10.833 -9.336 -16.802 1.00 89.62 103 PRO A CA 1
ATOM 775 C C . PRO A 1 103 ? 12.172 -9.612 -16.116 1.00 89.62 103 PRO A C 1
ATOM 777 O O . PRO A 1 103 ? 12.877 -10.571 -16.432 1.00 89.62 103 PRO A O 1
ATOM 780 N N . ARG A 1 104 ? 12.514 -8.749 -15.165 1.00 89.88 104 ARG A N 1
ATOM 781 C CA . ARG A 1 104 ? 13.687 -8.867 -14.299 1.00 89.88 104 ARG A CA 1
ATOM 782 C C . ARG A 1 104 ? 13.293 -9.378 -12.918 1.00 89.88 104 ARG A C 1
ATOM 784 O O . ARG A 1 104 ? 13.967 -10.254 -12.389 1.00 89.88 104 ARG A O 1
ATOM 791 N N . ASP A 1 105 ? 12.242 -8.806 -12.338 1.00 91.88 105 ASP A N 1
ATOM 792 C CA . ASP A 1 105 ? 11.745 -9.170 -11.010 1.00 91.88 105 ASP A CA 1
ATOM 793 C C . ASP A 1 105 ? 10.221 -9.080 -10.985 1.00 91.88 105 ASP A C 1
ATOM 795 O O . ASP A 1 105 ? 9.645 -8.097 -11.456 1.00 91.88 105 ASP A O 1
ATOM 799 N N . VAL A 1 106 ? 9.589 -10.102 -10.417 1.00 93.50 106 VAL A N 1
ATOM 800 C CA . VAL A 1 106 ? 8.161 -10.125 -10.112 1.00 93.50 106 VAL A CA 1
ATOM 801 C C . VAL A 1 106 ? 8.030 -10.551 -8.665 1.00 93.50 106 VAL A C 1
ATOM 803 O O . VAL A 1 106 ? 8.182 -11.727 -8.330 1.00 93.50 106 VAL A O 1
ATOM 806 N N . ARG A 1 107 ? 7.754 -9.586 -7.794 1.00 94.50 107 ARG A N 1
ATOM 807 C CA . ARG A 1 107 ? 7.755 -9.804 -6.353 1.00 94.50 107 ARG A CA 1
ATOM 808 C C . ARG A 1 107 ? 6.365 -9.632 -5.776 1.00 94.50 107 ARG A C 1
ATOM 810 O O . ARG A 1 107 ? 5.771 -8.554 -5.809 1.00 94.50 107 ARG A O 1
ATOM 817 N N . TRP A 1 108 ? 5.879 -10.716 -5.192 1.00 95.00 108 TRP A N 1
ATOM 818 C CA . TRP A 1 108 ? 4.669 -10.718 -4.390 1.00 95.00 108 TRP A CA 1
ATOM 819 C C . TRP A 1 108 ? 5.024 -10.353 -2.957 1.00 95.00 108 TRP A C 1
ATOM 821 O O . TRP A 1 108 ? 5.798 -11.042 -2.296 1.00 95.00 108 TRP A O 1
ATOM 831 N N . GLU A 1 109 ? 4.464 -9.249 -2.488 1.00 94.00 109 GLU A N 1
ATOM 832 C CA . GLU A 1 109 ? 4.532 -8.879 -1.080 1.00 94.00 109 GLU A CA 1
ATOM 833 C C . GLU A 1 109 ? 3.420 -9.589 -0.308 1.00 94.00 109 GLU A C 1
ATOM 835 O O . GLU A 1 109 ? 2.362 -9.908 -0.862 1.00 94.00 109 GLU A O 1
ATOM 840 N N . ALA A 1 110 ? 3.666 -9.851 0.975 1.00 94.56 110 ALA A N 1
ATOM 841 C CA . ALA A 1 110 ? 2.693 -10.509 1.833 1.00 94.56 110 ALA A CA 1
ATOM 842 C C . ALA A 1 110 ? 1.395 -9.690 1.920 1.00 94.56 110 ALA A C 1
ATOM 844 O O . ALA A 1 110 ? 1.410 -8.460 1.864 1.00 94.56 110 ALA A O 1
ATOM 845 N N . SER A 1 111 ? 0.277 -10.394 2.069 1.00 96.56 111 SER A N 1
ATOM 846 C CA . SER A 1 111 ? -0.995 -9.822 2.500 1.00 96.56 111 SER A CA 1
ATOM 847 C C . SER A 1 111 ? -1.385 -10.550 3.771 1.00 96.56 111 SER A C 1
ATOM 849 O O . SER A 1 111 ? -1.500 -11.779 3.774 1.00 96.56 111 SER A O 1
ATOM 851 N N . LEU A 1 112 ? -1.467 -9.797 4.862 1.00 96.94 112 LEU A N 1
ATOM 852 C CA . LEU A 1 112 ? -1.685 -10.330 6.198 1.00 96.94 112 LEU A CA 1
ATOM 853 C C . LEU A 1 112 ? -3.035 -9.852 6.708 1.00 96.94 112 LEU A C 1
ATOM 855 O O . LEU A 1 112 ? -3.444 -8.731 6.426 1.00 96.94 112 LEU A O 1
ATOM 859 N N . LEU A 1 113 ? -3.703 -10.713 7.465 1.00 97.44 113 LEU A N 1
ATOM 860 C CA . LEU A 1 113 ? -4.934 -10.404 8.176 1.00 97.44 113 LEU A CA 1
ATOM 861 C C . LEU A 1 113 ? -4.742 -10.816 9.632 1.00 97.44 113 LEU A C 1
ATOM 863 O O . LEU A 1 113 ? -4.345 -11.950 9.908 1.00 97.44 113 LEU A O 1
ATOM 867 N N . SER A 1 114 ? -5.047 -9.913 10.551 1.00 97.25 114 SER A N 1
ATOM 868 C CA . SER A 1 114 ? -5.080 -10.177 11.983 1.00 97.25 114 SER A CA 1
ATOM 869 C C . SER A 1 114 ? -6.371 -9.653 12.586 1.00 97.25 114 SER A C 1
ATOM 871 O O . SER A 1 114 ? -6.941 -8.672 12.117 1.00 97.25 114 SER A O 1
ATOM 873 N N . ALA A 1 115 ? -6.817 -10.310 13.648 1.00 97.38 115 ALA A N 1
ATOM 874 C CA . ALA A 1 115 ? -7.927 -9.856 14.465 1.00 97.38 115 ALA A CA 1
ATOM 875 C C . ALA A 1 115 ? -7.563 -10.019 15.940 1.00 97.38 115 ALA A C 1
ATOM 877 O O . ALA A 1 115 ? -6.805 -10.925 16.300 1.00 97.38 115 ALA A O 1
ATOM 878 N N . GLY A 1 116 ? -8.090 -9.141 16.784 1.00 96.06 116 GLY A N 1
ATOM 879 C CA . GLY A 1 116 ? -7.744 -9.090 18.194 1.00 96.06 116 GLY A CA 1
ATOM 880 C C . GLY A 1 116 ? -8.882 -8.601 19.073 1.00 96.06 116 GLY A C 1
ATOM 881 O O . GLY A 1 116 ? -9.885 -8.060 18.610 1.00 96.06 116 GLY A O 1
ATOM 882 N N . VAL A 1 117 ? -8.695 -8.810 20.373 1.00 96.50 117 VAL A N 1
ATOM 883 C CA . VAL A 1 117 ? -9.523 -8.231 21.428 1.00 96.50 117 VAL A CA 1
ATOM 884 C C . VAL A 1 117 ? -8.622 -7.322 22.245 1.00 96.50 117 VAL A C 1
ATOM 886 O O . VAL A 1 117 ? -7.590 -7.764 22.751 1.00 96.50 117 VAL A O 1
ATOM 889 N N . LEU A 1 118 ? -9.006 -6.059 22.364 1.00 91.50 118 LEU A N 1
ATOM 890 C CA . LEU A 1 118 ? -8.266 -5.046 23.093 1.00 91.50 118 LEU A CA 1
ATOM 891 C C . LEU A 1 118 ? -9.074 -4.625 24.328 1.00 91.50 118 LEU A C 1
ATOM 893 O O . LEU A 1 118 ? -10.164 -4.072 24.171 1.00 91.50 118 LEU A O 1
ATOM 897 N N . PRO A 1 119 ? -8.584 -4.865 25.556 1.00 89.94 119 PRO A N 1
ATOM 898 C CA . PRO A 1 119 ? -9.196 -4.279 26.738 1.00 89.94 119 PRO A CA 1
ATOM 899 C C . PRO A 1 119 ? -9.039 -2.753 26.700 1.00 89.94 119 PRO A C 1
ATOM 901 O O . PRO A 1 119 ? -7.940 -2.231 26.512 1.00 89.94 119 PRO A O 1
ATOM 904 N N . LEU A 1 120 ? -10.146 -2.043 26.886 1.00 84.19 120 LEU A N 1
ATOM 905 C CA . LEU A 1 120 ? -10.184 -0.593 27.015 1.00 84.19 120 LEU A CA 1
ATOM 906 C C . LEU A 1 120 ? -10.083 -0.263 28.504 1.00 84.19 120 LEU A C 1
ATOM 908 O O . LEU A 1 120 ? -10.978 -0.578 29.287 1.00 84.19 120 LEU A O 1
ATOM 912 N N . LEU A 1 121 ? -8.972 0.343 28.911 1.00 79.31 121 LEU A N 1
ATOM 913 C CA . LEU A 1 121 ? -8.831 0.847 30.271 1.00 79.31 121 LEU A CA 1
ATOM 914 C C . LEU A 1 121 ? -9.637 2.141 30.383 1.00 79.31 121 LEU A C 1
ATOM 916 O O . LEU A 1 121 ? -9.189 3.211 29.972 1.00 79.31 121 LEU A O 1
ATOM 920 N N . THR A 1 122 ? -10.855 2.039 30.907 1.00 64.12 122 THR A N 1
ATOM 921 C CA . THR A 1 122 ? -11.672 3.196 31.275 1.00 64.12 122 THR A CA 1
ATOM 922 C C . THR A 1 122 ? -11.184 3.730 32.624 1.00 64.12 122 THR A C 1
ATOM 924 O O . THR A 1 122 ? -11.847 3.573 33.649 1.00 64.12 122 THR A O 1
ATOM 927 N N . ASP A 1 123 ? -9.994 4.330 32.661 1.00 57.62 123 ASP A N 1
ATOM 928 C CA . ASP A 1 123 ? -9.501 4.947 33.894 1.00 57.62 123 ASP A CA 1
ATOM 929 C C . ASP A 1 123 ? -10.249 6.255 34.157 1.00 57.62 123 ASP A C 1
ATOM 931 O O . ASP A 1 123 ? -9.943 7.336 33.647 1.00 57.62 123 ASP A O 1
ATOM 935 N N . GLY A 1 124 ? -11.278 6.150 34.995 1.00 55.91 124 GLY A N 1
ATOM 936 C CA . GLY A 1 124 ? -11.808 7.275 35.742 1.00 55.91 124 GLY A CA 1
ATOM 937 C C . GLY A 1 124 ? -10.766 7.772 36.745 1.00 55.91 124 GLY A C 1
ATOM 938 O O . GLY A 1 124 ? -10.854 7.460 37.929 1.00 55.91 124 GLY A O 1
ATOM 939 N N . GLY A 1 125 ? -9.815 8.576 36.275 1.00 45.03 125 GLY A N 1
ATOM 940 C CA . GLY A 1 125 ? -8.813 9.263 37.091 1.00 45.03 125 GLY A CA 1
ATOM 941 C C . GLY A 1 125 ? -7.438 9.195 36.445 1.00 45.03 125 GLY A C 1
ATOM 942 O O . GLY A 1 125 ? -7.022 8.124 36.041 1.00 45.03 125 GLY A O 1
ATOM 943 N N . GLU A 1 126 ? -6.763 10.342 36.334 1.00 50.81 126 GLU A N 1
ATOM 944 C CA . GLU A 1 126 ? -5.427 10.509 35.748 1.00 50.81 126 GLU A CA 1
ATOM 945 C C . GLU A 1 126 ? -4.450 9.383 36.134 1.00 50.81 126 GLU A C 1
ATOM 947 O O . GLU A 1 126 ? -3.755 9.460 37.150 1.00 50.81 126 GLU A O 1
ATOM 952 N N . GLU A 1 127 ? -4.351 8.355 35.295 1.00 41.56 127 GLU A N 1
ATOM 953 C CA . GLU A 1 127 ? -3.290 7.364 35.365 1.00 41.56 127 GLU A CA 1
ATOM 954 C C . GLU A 1 127 ? -2.298 7.665 34.242 1.00 41.56 127 GLU A C 1
ATOM 956 O O . GLU A 1 127 ? -2.620 7.686 33.052 1.00 41.56 127 GLU A O 1
ATOM 961 N N . LYS A 1 128 ? -1.065 7.995 34.639 1.00 36.00 128 LYS A N 1
ATOM 962 C CA . LYS A 1 128 ? 0.052 8.195 33.718 1.00 36.00 128 LYS A CA 1
ATOM 963 C C . LYS A 1 128 ? 0.266 6.912 32.924 1.00 36.00 128 LYS A C 1
ATOM 965 O O . LYS A 1 128 ? 0.822 5.950 33.447 1.00 36.00 128 LYS A O 1
ATOM 970 N N . VAL A 1 129 ? -0.105 6.947 31.652 1.00 41.31 129 VAL A N 1
ATOM 971 C CA . VAL A 1 129 ? 0.200 5.892 30.690 1.00 41.31 129 VAL A CA 1
ATOM 972 C C . VAL A 1 129 ? 1.717 5.867 30.455 1.00 41.31 129 VAL A C 1
ATOM 974 O O . VAL A 1 129 ? 2.248 6.640 29.659 1.00 41.31 129 VAL A O 1
ATOM 977 N N . ASP A 1 130 ? 2.437 4.994 31.166 1.00 34.66 130 ASP A N 1
ATOM 978 C CA . ASP A 1 130 ? 3.784 4.573 30.761 1.00 34.66 130 ASP A CA 1
ATOM 979 C C . ASP A 1 130 ? 3.607 3.527 29.655 1.00 34.66 130 ASP A C 1
ATOM 981 O O . ASP A 1 130 ? 3.406 2.340 29.918 1.00 34.66 130 ASP A O 1
ATOM 985 N N . VAL A 1 131 ? 3.615 3.977 28.396 1.00 38.12 131 VAL A N 1
ATOM 986 C CA . VAL A 1 131 ? 3.630 3.085 27.231 1.00 38.12 131 VAL A CA 1
ATOM 987 C C . VAL A 1 131 ? 4.985 2.381 27.198 1.00 38.12 131 VAL A C 1
ATOM 989 O O . VAL A 1 131 ? 5.936 2.836 26.564 1.00 38.12 131 VAL A O 1
ATOM 992 N N . ARG A 1 132 ? 5.088 1.238 27.876 1.00 35.03 132 ARG A N 1
ATOM 993 C CA . ARG A 1 132 ? 6.168 0.283 27.633 1.00 35.03 132 ARG A CA 1
ATOM 994 C C . ARG A 1 132 ? 5.700 -0.724 26.602 1.00 35.03 132 ARG A C 1
ATOM 996 O O . ARG A 1 132 ? 5.069 -1.723 26.931 1.00 35.03 132 ARG A O 1
ATOM 1003 N N . MET A 1 133 ? 6.051 -0.456 25.348 1.00 30.25 133 MET A N 1
ATOM 1004 C CA . MET A 1 133 ? 6.052 -1.458 24.286 1.00 30.25 133 MET A CA 1
ATOM 1005 C C . MET A 1 133 ? 7.040 -2.570 24.671 1.00 30.25 133 MET A C 1
ATOM 1007 O O . MET A 1 133 ? 8.237 -2.478 24.405 1.00 30.25 133 MET A O 1
ATOM 1011 N N . LEU A 1 134 ? 6.558 -3.613 25.343 1.00 35.81 134 LEU A N 1
ATOM 1012 C CA . LEU A 1 134 ? 7.309 -4.846 25.551 1.00 35.81 134 LEU A CA 1
ATOM 1013 C C . LEU A 1 134 ? 7.143 -5.715 24.304 1.00 35.81 134 LEU A C 1
ATOM 1015 O O . LEU A 1 134 ? 6.293 -6.598 24.239 1.00 35.81 134 LEU A O 1
ATOM 1019 N N . GLY A 1 135 ? 7.985 -5.450 23.305 1.00 31.22 135 GLY A N 1
ATOM 1020 C CA . GLY A 1 135 ? 8.318 -6.450 22.300 1.00 31.22 135 GLY A CA 1
ATOM 1021 C C . GLY A 1 135 ? 9.049 -7.592 23.000 1.00 31.22 135 GLY A C 1
ATOM 1022 O O . GLY A 1 135 ? 10.234 -7.484 23.305 1.00 31.22 135 GLY A O 1
ATOM 1023 N N . ALA A 1 136 ? 8.334 -8.669 23.313 1.00 31.28 136 ALA A N 1
ATOM 1024 C CA . ALA A 1 136 ? 8.933 -9.873 23.865 1.00 31.28 136 ALA A CA 1
ATOM 1025 C C . ALA A 1 136 ? 9.657 -10.641 22.746 1.00 31.28 136 ALA A C 1
ATOM 1027 O O . ALA A 1 136 ? 9.121 -11.584 22.175 1.00 31.28 136 ALA A O 1
ATOM 1028 N N . SER A 1 137 ? 10.892 -10.237 22.442 1.00 35.09 137 SER A N 1
ATOM 1029 C CA . SER A 1 137 ? 11.907 -11.168 21.949 1.00 35.09 137 SER A CA 1
ATOM 1030 C C . SER A 1 137 ? 12.679 -11.626 23.177 1.00 35.09 137 SER A C 1
ATOM 1032 O O . SER A 1 137 ? 13.348 -10.830 23.835 1.00 35.09 137 SER A O 1
ATOM 1034 N N . GLY A 1 138 ? 12.494 -12.888 23.557 1.00 31.64 138 GLY A N 1
ATOM 1035 C CA . GLY A 1 138 ? 13.129 -13.441 24.743 1.00 31.64 138 GLY A CA 1
ATOM 1036 C C . GLY A 1 138 ? 14.644 -13.345 24.637 1.00 31.64 138 GLY A C 1
ATOM 1037 O O . GLY A 1 138 ? 15.194 -13.805 23.652 1.00 31.64 138 GLY A O 1
ATOM 1038 N N . HIS A 1 139 ? 15.284 -12.753 25.643 1.00 33.16 139 HIS A N 1
ATOM 1039 C CA . HIS A 1 139 ? 16.468 -13.266 26.330 1.00 33.16 139 HIS A CA 1
ATOM 1040 C C . HIS A 1 139 ? 16.610 -12.507 27.670 1.00 33.16 139 HIS A C 1
ATOM 1042 O O . HIS A 1 139 ? 16.426 -11.300 27.755 1.00 33.16 139 HIS A O 1
ATOM 1048 N N . HIS A 1 140 ? 16.842 -13.288 28.724 1.00 30.64 140 HIS A N 1
ATOM 1049 C CA . HIS A 1 140 ? 17.142 -12.981 30.129 1.00 30.64 140 HIS A CA 1
ATOM 1050 C C . HIS A 1 140 ? 17.588 -11.553 30.561 1.00 30.64 140 HIS A C 1
ATOM 1052 O O . HIS A 1 140 ? 18.558 -11.026 30.030 1.00 30.64 140 HIS A O 1
ATOM 1058 N N . LEU A 1 141 ? 16.981 -11.084 31.677 1.00 28.31 141 LEU A N 1
ATOM 1059 C CA . LEU A 1 141 ? 17.573 -10.594 32.958 1.00 28.31 141 LEU A CA 1
ATOM 1060 C C . LEU A 1 141 ? 17.136 -9.207 33.523 1.00 28.31 141 LEU A C 1
ATOM 1062 O O . LEU A 1 141 ? 17.361 -8.160 32.932 1.00 28.31 141 LEU A O 1
ATOM 1066 N N . LEU A 1 142 ? 16.674 -9.294 34.790 1.00 32.75 142 LEU A N 1
ATOM 1067 C CA . LEU A 1 142 ? 16.652 -8.361 35.948 1.00 32.75 142 LEU A CA 1
ATOM 1068 C C . LEU A 1 142 ? 15.585 -7.236 36.094 1.00 32.75 142 LEU A C 1
ATOM 1070 O O . LEU A 1 142 ? 15.366 -6.450 35.178 1.00 32.75 142 LEU A O 1
ATOM 1074 N N . PRO A 1 143 ? 14.954 -7.094 37.293 1.00 32.50 143 PRO A N 1
ATOM 1075 C CA . PRO A 1 143 ? 13.895 -6.118 37.555 1.00 32.50 143 PRO A CA 1
ATOM 1076 C C . PRO A 1 143 ? 14.427 -4.811 38.171 1.00 32.50 143 PRO A C 1
ATOM 1078 O O . PRO A 1 143 ? 15.267 -4.832 39.074 1.00 32.50 143 PRO A O 1
ATOM 1081 N N . LEU A 1 144 ? 13.868 -3.666 37.764 1.00 36.25 144 LEU A N 1
ATOM 1082 C CA . LEU A 1 144 ? 14.098 -2.378 38.429 1.00 36.25 144 LEU A CA 1
ATOM 1083 C C . LEU A 1 144 ? 12.867 -1.890 39.202 1.00 36.25 144 LEU A C 1
ATOM 1085 O O . LEU A 1 144 ? 11.716 -2.055 38.804 1.00 36.25 144 LEU A O 1
ATOM 1089 N N . ARG A 1 145 ? 13.182 -1.335 40.376 1.00 34.81 145 ARG A N 1
ATOM 1090 C CA . ARG A 1 145 ? 12.326 -1.028 41.527 1.00 34.81 145 ARG A CA 1
ATOM 1091 C C . ARG A 1 145 ? 11.241 0.025 41.256 1.00 34.81 145 ARG A C 1
ATOM 1093 O O . ARG A 1 145 ? 11.468 1.017 40.573 1.00 34.81 145 ARG A O 1
ATOM 1100 N N . ARG A 1 146 ? 10.103 -0.157 41.941 1.00 40.34 146 ARG A N 1
ATOM 1101 C CA . ARG A 1 146 ? 8.987 0.795 42.099 1.00 40.34 146 ARG A CA 1
ATOM 1102 C C . ARG A 1 146 ? 9.449 2.140 42.678 1.00 40.34 146 ARG A C 1
ATOM 1104 O O . ARG A 1 146 ? 10.105 2.157 43.718 1.00 40.34 146 ARG A O 1
ATOM 1111 N N . GLN A 1 147 ? 8.967 3.251 42.120 1.00 36.00 147 GLN A N 1
ATOM 1112 C CA . GLN A 1 147 ? 8.868 4.523 42.843 1.00 36.00 147 GLN A CA 1
ATOM 1113 C C . GLN A 1 147 ? 7.403 4.953 42.976 1.00 36.00 147 GLN A C 1
ATOM 1115 O O . GLN A 1 147 ? 6.695 5.121 41.990 1.00 36.00 147 GLN A O 1
ATOM 1120 N N . LYS A 1 148 ? 6.958 5.120 44.227 1.00 35.84 148 LYS A N 1
ATOM 1121 C CA . LYS A 1 148 ? 5.681 5.738 44.603 1.00 35.84 148 LYS A CA 1
ATOM 1122 C C . LYS A 1 148 ? 5.882 7.249 44.747 1.00 35.84 148 LYS A C 1
ATOM 1124 O O . LYS A 1 148 ? 6.769 7.659 45.491 1.00 35.84 148 LYS A O 1
ATOM 1129 N N . ARG A 1 149 ? 4.995 8.066 44.178 1.00 32.28 149 ARG A N 1
ATOM 1130 C CA . ARG A 1 149 ? 4.684 9.407 44.705 1.00 32.28 149 ARG A CA 1
ATOM 1131 C C . ARG A 1 149 ? 3.204 9.707 44.490 1.00 32.28 149 ARG A C 1
ATOM 1133 O O . ARG A 1 149 ? 2.702 9.587 43.383 1.00 32.28 149 ARG A O 1
ATOM 1140 N N . ALA A 1 150 ? 2.533 10.062 45.579 1.00 31.69 150 ALA A N 1
ATOM 1141 C CA . ALA A 1 150 ? 1.120 10.412 45.649 1.00 31.69 150 ALA A CA 1
ATOM 1142 C C . ALA A 1 150 ? 0.936 11.937 45.631 1.00 31.69 150 ALA A C 1
ATOM 1144 O O . ALA A 1 150 ? 1.746 12.625 46.259 1.00 31.69 150 ALA A O 1
ATOM 1145 N N . ARG A 1 151 ? -0.152 12.441 45.018 1.00 34.03 151 ARG A N 1
ATOM 1146 C CA . ARG A 1 151 ? -0.934 13.591 45.531 1.00 34.03 151 ARG A CA 1
ATOM 1147 C C . ARG A 1 151 ? -2.236 13.886 44.744 1.00 34.03 151 ARG A C 1
ATOM 1149 O O . ARG A 1 151 ? -2.176 14.249 43.582 1.00 34.03 151 ARG A O 1
ATOM 1156 N N . THR A 1 152 ? -3.363 13.771 45.464 1.00 31.17 152 THR A N 1
ATOM 1157 C CA . THR A 1 152 ? -4.542 14.682 45.579 1.00 31.17 152 THR A CA 1
ATOM 1158 C C . THR A 1 152 ? -5.380 15.145 44.353 1.00 31.17 152 THR A C 1
ATOM 1160 O O . THR A 1 152 ? -5.031 16.123 43.711 1.00 31.17 152 THR A O 1
ATOM 1163 N N . THR A 1 153 ? -6.545 14.479 44.184 1.00 31.52 153 THR A N 1
ATOM 1164 C CA . THR A 1 153 ? -7.965 14.848 43.816 1.00 31.52 153 THR A CA 1
ATOM 1165 C C . THR A 1 153 ? -8.453 16.327 43.758 1.00 31.52 153 THR A C 1
ATOM 1167 O O . THR A 1 153 ? -7.793 17.137 44.406 1.00 31.52 153 THR A O 1
ATOM 1170 N N . PRO A 1 154 ? -9.701 16.679 43.273 1.00 40.41 154 PRO A N 1
ATOM 1171 C CA . PRO A 1 154 ? -10.737 15.949 42.467 1.00 40.41 154 PRO A CA 1
ATOM 1172 C C . PRO A 1 154 ? -11.562 16.736 41.367 1.00 40.41 154 PRO A C 1
ATOM 1174 O O . PRO A 1 154 ? -11.690 17.952 41.409 1.00 40.41 154 PRO A O 1
ATOM 1177 N N . LYS A 1 155 ? -12.241 15.960 40.482 1.00 32.69 155 LYS A N 1
ATOM 1178 C CA . LYS A 1 155 ? -13.580 16.071 39.792 1.00 32.69 155 LYS A CA 1
ATOM 1179 C C . LYS A 1 155 ? -14.166 17.409 39.267 1.00 32.69 155 LYS A C 1
ATOM 1181 O O . LYS A 1 155 ? -14.517 18.258 40.074 1.00 32.69 155 LYS A O 1
ATOM 1186 N N . THR A 1 156 ? -14.652 17.418 38.003 1.00 30.38 156 THR A N 1
ATOM 1187 C CA . THR A 1 156 ? -16.080 17.702 37.635 1.00 30.38 156 THR A CA 1
ATOM 1188 C C . THR A 1 156 ? -16.456 17.219 36.209 1.00 30.38 156 THR A C 1
ATOM 1190 O O . THR A 1 156 ? -15.645 17.282 35.295 1.00 30.38 156 THR A O 1
ATOM 1193 N N . LEU A 1 157 ? -17.694 16.725 36.045 1.00 37.50 157 LEU A N 1
ATOM 1194 C CA . LEU A 1 157 ? -18.334 16.153 34.842 1.00 37.50 157 LEU A CA 1
ATOM 1195 C C . LEU A 1 157 ? -18.943 17.206 33.888 1.00 37.50 157 LEU A C 1
ATOM 1197 O O . LEU A 1 157 ? -19.528 18.167 34.382 1.00 37.50 157 LEU A O 1
ATOM 1201 N N . ARG A 1 158 ? -19.017 16.924 32.573 1.00 29.69 158 ARG A N 1
ATOM 1202 C CA . ARG A 1 158 ? -20.250 17.050 31.746 1.00 29.69 158 ARG A CA 1
ATOM 1203 C C . ARG A 1 158 ? -20.028 16.567 30.307 1.00 29.69 158 ARG A C 1
ATOM 1205 O O . ARG A 1 158 ? -19.055 16.947 29.673 1.00 29.69 158 ARG A O 1
ATOM 1212 N N . GLY A 1 159 ? -20.950 15.741 29.813 1.00 30.39 159 GLY A N 1
ATOM 1213 C CA . GLY A 1 159 ? -20.949 15.229 28.445 1.00 30.39 159 GLY A CA 1
ATOM 1214 C C . GLY A 1 159 ? -21.554 16.177 27.412 1.00 30.39 159 GLY A C 1
ATOM 1215 O O . GLY A 1 159 ? -22.206 17.163 27.751 1.00 30.39 159 GLY A O 1
ATOM 1216 N N . SER A 1 160 ? -21.400 15.799 26.146 1.00 30.44 160 SER A N 1
ATOM 1217 C CA . SER A 1 160 ? -22.297 16.181 25.057 1.00 30.44 160 SER A CA 1
ATOM 1218 C C . SER A 1 160 ? -22.092 15.243 23.873 1.00 30.44 160 SER A C 1
ATOM 1220 O O . SER A 1 160 ? -20.972 15.072 23.396 1.00 30.44 160 SER A O 1
ATOM 1222 N N . ALA A 1 161 ? -23.196 14.659 23.419 1.00 37.94 161 ALA A N 1
ATOM 1223 C CA . ALA A 1 161 ? -23.324 13.977 22.145 1.00 37.94 161 ALA A CA 1
ATOM 1224 C C . ALA A 1 161 ? -23.050 14.950 20.982 1.00 37.94 161 ALA A C 1
ATOM 1226 O O . ALA A 1 161 ? -23.422 16.121 21.057 1.00 37.94 161 ALA A O 1
ATOM 1227 N N . GLY A 1 162 ? -22.439 14.465 19.901 1.00 29.06 162 GLY A N 1
ATOM 1228 C CA . GLY A 1 162 ? -22.184 15.257 18.699 1.00 29.06 162 GLY A CA 1
ATOM 1229 C C . GLY A 1 162 ? -21.775 14.382 17.518 1.00 29.06 162 GLY A C 1
ATOM 1230 O O . GLY A 1 162 ? -20.905 13.531 17.642 1.00 29.06 162 GLY A O 1
ATOM 1231 N N . ALA A 1 163 ? -22.468 14.579 16.401 1.00 32.97 163 ALA A N 1
ATOM 1232 C CA . ALA A 1 163 ? -22.454 13.806 15.166 1.00 32.97 163 ALA A CA 1
ATOM 1233 C C . ALA A 1 163 ? -21.082 13.656 14.470 1.00 32.97 163 ALA A C 1
ATOM 1235 O O . ALA A 1 163 ? -20.178 14.470 14.641 1.00 32.97 163 ALA A O 1
ATOM 1236 N N . CYS A 1 164 ? -20.981 12.633 13.610 1.00 44.25 164 CYS A N 1
ATOM 1237 C CA . CYS A 1 164 ? -19.855 12.374 12.710 1.00 44.25 164 CYS A CA 1
ATOM 1238 C C . CYS A 1 164 ? -19.594 13.597 11.809 1.00 44.25 164 CYS A C 1
ATOM 1240 O O . CYS A 1 164 ? -20.365 13.865 10.889 1.00 44.25 164 CYS A O 1
ATOM 1242 N N . SER A 1 165 ? -18.538 14.365 12.093 1.00 41.84 165 SER A N 1
ATOM 1243 C CA . SER A 1 165 ? -18.266 15.628 11.390 1.00 41.84 165 SER A CA 1
ATOM 1244 C C . SER A 1 165 ? -16.844 15.769 10.842 1.00 41.84 165 SER A C 1
ATOM 1246 O O . SER A 1 165 ? -16.468 16.870 10.442 1.00 41.84 165 SER A O 1
ATOM 1248 N N . ARG A 1 166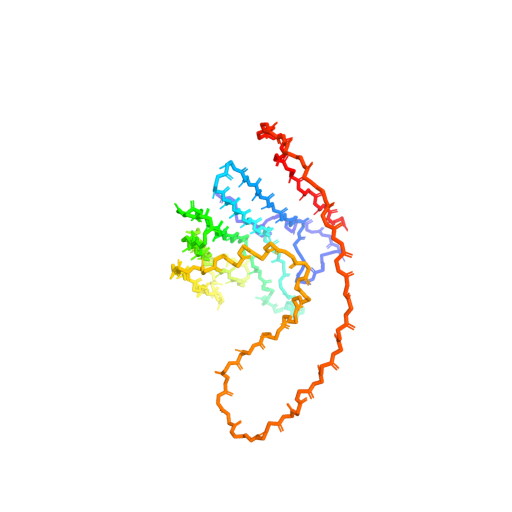 ? -16.018 14.713 10.819 1.00 37.97 166 ARG A N 1
ATOM 1249 C CA . ARG A 1 166 ? -14.639 14.809 10.306 1.00 37.97 166 ARG A CA 1
ATOM 1250 C C . ARG A 1 166 ? -14.177 13.541 9.589 1.00 37.97 166 ARG A C 1
ATOM 1252 O O . ARG A 1 166 ? -13.472 12.720 10.155 1.00 37.97 166 ARG A O 1
ATOM 1259 N N . CYS A 1 167 ? -14.502 13.440 8.303 1.00 36.31 167 CYS A N 1
ATOM 1260 C CA . CYS A 1 167 ? -13.579 12.831 7.347 1.00 36.31 167 CYS A CA 1
ATOM 1261 C C . CYS A 1 167 ? -12.551 13.917 7.007 1.00 36.31 167 CYS A C 1
ATOM 1263 O O . CYS A 1 167 ? -12.887 14.868 6.304 1.00 36.31 167 CYS A O 1
ATOM 1265 N N . VAL A 1 168 ? -11.340 13.845 7.560 1.00 45.66 168 VAL A N 1
ATOM 1266 C CA . VAL A 1 168 ? -10.243 14.739 7.155 1.00 45.66 168 VAL A CA 1
ATOM 1267 C C . VAL A 1 168 ? -9.382 13.976 6.153 1.00 45.66 168 VAL A C 1
ATOM 1269 O O . VAL A 1 168 ? -8.608 13.119 6.572 1.00 45.66 168 VAL A O 1
ATOM 1272 N N . PRO A 1 169 ? -9.494 14.241 4.842 1.00 36.72 169 PRO A N 1
ATOM 1273 C CA . PRO A 1 169 ? -8.494 13.773 3.898 1.00 36.72 169 PRO A CA 1
ATOM 1274 C C . PRO A 1 169 ? -7.214 14.593 4.106 1.00 36.72 169 PRO A C 1
ATOM 1276 O O . PRO A 1 169 ? -7.188 15.798 3.850 1.00 36.72 169 PRO A O 1
ATOM 1279 N N . SER A 1 170 ? -6.140 13.963 4.584 1.00 44.75 170 SER A N 1
ATOM 1280 C CA . SER A 1 170 ? -4.812 14.580 4.583 1.00 44.75 170 SER A CA 1
ATOM 1281 C C . SER A 1 170 ? -4.164 14.340 3.223 1.00 44.75 170 SER A C 1
ATOM 1283 O O . SER A 1 170 ? -3.605 13.276 2.977 1.00 44.75 170 SER A O 1
ATOM 1285 N N . ASN A 1 171 ? -4.262 15.317 2.324 1.00 32.41 171 ASN A N 1
ATOM 1286 C 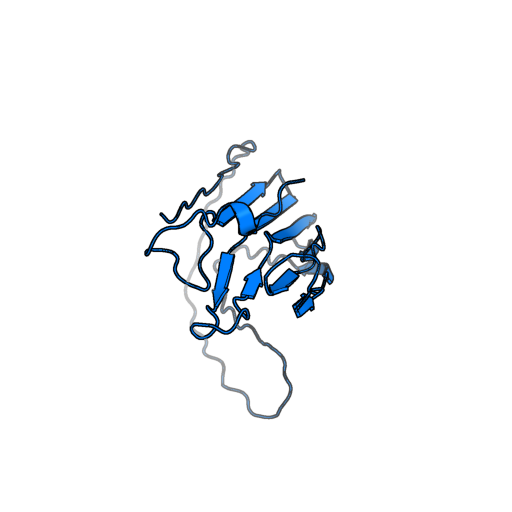CA . ASN A 1 171 ? -3.579 15.275 1.037 1.00 32.41 171 ASN A CA 1
ATOM 1287 C C . ASN A 1 171 ? -2.205 15.944 1.204 1.00 32.41 171 ASN A C 1
ATOM 1289 O O . ASN A 1 171 ? -2.115 17.171 1.201 1.00 32.41 171 ASN A O 1
ATOM 1293 N N . GLN A 1 172 ? -1.144 15.163 1.419 1.00 35.56 172 GLN A N 1
ATOM 1294 C CA . GLN A 1 172 ? 0.225 15.681 1.338 1.00 35.56 172 GLN A CA 1
ATOM 1295 C C . GLN A 1 172 ? 0.789 15.356 -0.042 1.00 35.56 172 GLN A C 1
ATOM 1297 O O . GLN A 1 172 ? 1.201 14.236 -0.330 1.00 35.56 172 GLN A O 1
ATOM 1302 N N . THR A 1 173 ? 0.766 16.359 -0.915 1.00 32.44 173 THR A N 1
ATOM 1303 C CA . THR A 1 173 ? 1.441 16.337 -2.212 1.00 32.44 173 THR A CA 1
ATOM 1304 C C . THR A 1 173 ? 2.871 16.822 -1.996 1.00 32.44 173 THR A C 1
ATOM 1306 O O . THR A 1 173 ? 3.070 17.980 -1.637 1.00 32.44 173 THR A O 1
ATOM 1309 N N . TYR A 1 174 ? 3.860 15.949 -2.180 1.00 42.22 174 TYR A N 1
ATOM 1310 C CA . TYR A 1 174 ? 5.255 16.375 -2.299 1.00 42.22 174 TYR A CA 1
ATOM 1311 C C . TYR A 1 174 ? 5.570 16.538 -3.790 1.00 42.22 174 TYR A C 1
ATOM 1313 O O . TYR A 1 174 ? 5.467 15.569 -4.546 1.00 42.22 174 TYR A O 1
ATOM 1321 N N . SER A 1 175 ? 5.858 17.781 -4.189 1.00 35.94 175 SER A N 1
ATOM 1322 C CA . SER A 1 175 ? 6.315 18.169 -5.532 1.00 35.94 175 SER A CA 1
ATOM 1323 C C . SER A 1 175 ? 7.802 17.909 -5.725 1.00 35.94 175 SER A C 1
ATOM 1325 O O . SER A 1 175 ? 8.550 18.034 -4.728 1.00 35.94 175 SER A O 1
#

Foldseek 3Di:
DDFLVVVPPDDPDADAPAAPDKWWWWWWFDFDQKIKIKIKTKGAKGFNDDDDVVDQFTKIKHIDMWMWMKMWGPPDQFKIKIKTKTRVVQQWIWMATPDSVGTDDTGTDDIDIDMDMDTNPPDPDDDPPPPDPPPPPDDDDDDDDDDDDDDDDDDDDDDDDDGGDDGDIPTDDDD

Sequence (175 aa):
MVPAAANFAGGRDTLPGVSKYSFDVIGLCEPGPASVRLAYNYRSANVDGFGARGVFTTVYSDAVGRLDLSASYNVHDNIALTVDATNLVRTPYHSYVKDARYPRDVRWEASLLSAGVLPLLTDGGEEKVDVRMLGASGHHLLPLRRQKRARTTPKTLRGSAGACSRCVPSNQTYS